Protein AF-A0A7R9M659-F1 (afdb_monomer_lite)

pLDDT: mean 78.78, std 12.39, range [46.78, 97.06]

Secondary structure (DSSP, 8-state):
-HHHHHHHHHHHSPP-S---S----HHHHHHHHHHHHHHHHHHHHHHHHH-HHHHTS-HHHHHHHHHHHHHHHHHHHHHTTEETTTTEEEEEEETTEEEEEEHHHHHTT-HHHHHHHHHHHHHHHHHHTT-HHHHTT-

Organism: NCBI:txid334625

Structure (mmCIF, N/CA/C/O backbone):
data_AF-A0A7R9M659-F1
#
_entry.id   AF-A0A7R9M659-F1
#
loop_
_atom_site.group_PDB
_atom_site.id
_atom_site.type_symbol
_atom_site.label_atom_id
_atom_site.label_alt_id
_atom_site.label_comp_id
_atom_site.label_asym_id
_atom_site.label_entity_id
_atom_site.label_seq_id
_atom_site.pdbx_PDB_ins_code
_atom_site.Cartn_x
_atom_site.Cartn_y
_atom_site.Cartn_z
_atom_site.occupancy
_atom_site.B_iso_or_equiv
_atom_site.auth_seq_id
_atom_site.auth_comp_id
_atom_site.auth_asym_id
_atom_site.auth_atom_id
_atom_site.pdbx_PDB_model_num
ATOM 1 N N . MET A 1 1 ? -20.546 1.955 3.291 1.00 71.94 1 MET A N 1
ATOM 2 C CA . MET A 1 1 ? -19.842 2.431 2.078 1.00 71.94 1 MET A CA 1
ATOM 3 C C . MET A 1 1 ? -19.270 3.839 2.267 1.00 71.94 1 MET A C 1
ATOM 5 O O . MET A 1 1 ? -18.067 3.983 2.132 1.00 71.94 1 MET A O 1
ATOM 9 N N . GLN A 1 2 ? -20.061 4.841 2.685 1.00 81.25 2 GLN A N 1
ATOM 10 C CA . GLN A 1 2 ? -19.577 6.222 2.906 1.00 81.25 2 GLN A CA 1
ATOM 11 C C . GLN A 1 2 ? -18.366 6.340 3.853 1.00 81.25 2 GLN A C 1
ATOM 13 O O . GLN A 1 2 ? -17.419 7.061 3.559 1.00 81.25 2 GLN A O 1
ATOM 18 N N . GLU A 1 3 ? -18.374 5.614 4.972 1.00 84.00 3 GLU A N 1
ATOM 19 C CA . GLU A 1 3 ? -17.267 5.595 5.941 1.00 84.00 3 GLU A CA 1
ATOM 20 C C . GLU A 1 3 ? -15.941 5.135 5.312 1.00 84.00 3 GLU A C 1
ATOM 22 O O . GLU A 1 3 ? -14.904 5.769 5.504 1.00 84.00 3 GLU A O 1
ATOM 27 N N . LEU A 1 4 ? -15.983 4.068 4.505 1.00 82.12 4 LEU A N 1
ATOM 28 C CA . LEU A 1 4 ? -14.808 3.531 3.817 1.00 82.12 4 LEU A CA 1
ATOM 29 C C . LEU A 1 4 ? -14.241 4.543 2.820 1.00 82.12 4 LEU A C 1
ATOM 31 O O . LEU A 1 4 ? -13.029 4.729 2.778 1.00 82.12 4 LEU A O 1
ATOM 35 N N . LEU A 1 5 ? -15.100 5.242 2.073 1.00 81.88 5 LEU A N 1
ATOM 36 C CA . LEU A 1 5 ? -14.676 6.286 1.136 1.00 81.88 5 LEU A CA 1
ATOM 37 C C . LEU A 1 5 ? -13.970 7.441 1.861 1.00 81.88 5 LEU A C 1
ATOM 39 O O . LEU A 1 5 ? -12.901 7.884 1.439 1.00 81.88 5 LEU A O 1
ATOM 43 N N . VAL A 1 6 ? -14.518 7.887 2.997 1.00 84.06 6 VAL A N 1
ATOM 44 C CA . VAL A 1 6 ? -13.892 8.924 3.835 1.00 84.06 6 VAL A CA 1
ATOM 45 C C . VAL A 1 6 ? -12.534 8.460 4.360 1.00 84.06 6 VAL A C 1
ATOM 47 O O . VAL A 1 6 ? -11.563 9.212 4.297 1.00 84.06 6 VAL A O 1
ATOM 50 N N . ALA A 1 7 ? -12.439 7.219 4.840 1.00 83.81 7 ALA A N 1
ATOM 51 C CA . ALA A 1 7 ? -11.187 6.664 5.333 1.00 83.81 7 ALA A CA 1
ATOM 52 C C . ALA A 1 7 ? -10.135 6.556 4.211 1.00 83.81 7 ALA A C 1
ATOM 54 O O . ALA A 1 7 ? -8.980 6.940 4.410 1.00 83.81 7 ALA A O 1
ATOM 55 N N . VAL A 1 8 ? -10.524 6.080 3.023 1.00 84.38 8 VAL A N 1
ATOM 56 C CA . VAL A 1 8 ? -9.625 5.887 1.873 1.00 84.38 8 VAL A CA 1
ATOM 57 C C . VAL A 1 8 ? -9.005 7.192 1.381 1.00 84.38 8 VAL A C 1
ATOM 59 O O . VAL A 1 8 ? -7.843 7.182 0.964 1.00 84.38 8 VAL A O 1
ATOM 62 N N . ASN A 1 9 ? -9.705 8.321 1.503 1.00 84.88 9 ASN A N 1
ATOM 63 C CA . ASN A 1 9 ? -9.158 9.626 1.128 1.00 84.88 9 ASN A CA 1
ATOM 64 C C . ASN A 1 9 ? -7.854 9.964 1.870 1.00 84.88 9 ASN A C 1
ATOM 66 O O . ASN A 1 9 ? -6.971 10.587 1.283 1.00 84.88 9 ASN A O 1
ATOM 70 N N . CYS A 1 10 ? -7.662 9.475 3.101 1.00 83.56 10 CYS A N 1
ATOM 71 C CA . CYS A 1 10 ? -6.408 9.673 3.831 1.00 83.56 10 CYS A CA 1
ATOM 72 C C . CYS A 1 10 ? -5.202 9.019 3.141 1.00 83.56 10 CYS A C 1
ATOM 74 O O . CYS A 1 10 ? -4.104 9.562 3.189 1.00 83.56 10 CYS A O 1
ATOM 76 N N . ILE A 1 11 ? -5.379 7.877 2.465 1.00 79.50 11 ILE A N 1
ATOM 77 C CA . ILE A 1 11 ? -4.300 7.211 1.707 1.00 79.50 11 ILE A CA 1
ATOM 78 C C . ILE A 1 11 ? -3.910 8.002 0.451 1.00 79.50 11 ILE A C 1
ATOM 80 O O . ILE A 1 11 ? -2.740 7.970 0.032 1.00 79.50 11 ILE A O 1
ATOM 84 N N . ARG A 1 12 ? -4.877 8.728 -0.120 1.00 77.38 12 ARG A N 1
ATOM 85 C CA . ARG A 1 12 ? -4.717 9.562 -1.317 1.00 77.38 12 ARG A CA 1
ATOM 86 C C . ARG A 1 12 ? -4.107 10.928 -1.028 1.00 77.38 12 ARG A C 1
ATOM 88 O O . ARG A 1 12 ? -3.680 11.585 -1.972 1.00 77.38 12 ARG A O 1
ATOM 95 N N . GLU A 1 13 ? -4.031 11.339 0.242 1.00 79.25 13 GLU A N 1
ATOM 96 C CA . GLU A 1 13 ? -3.381 12.594 0.626 1.00 79.25 13 GLU A CA 1
ATOM 97 C C . GLU A 1 13 ? -1.996 12.690 -0.038 1.00 79.25 13 GLU A C 1
ATOM 99 O O . GLU A 1 13 ? -1.201 11.737 0.053 1.00 79.25 13 GLU A O 1
ATOM 104 N N . PRO A 1 14 ? -1.709 13.809 -0.731 1.00 71.19 14 PRO A N 1
ATOM 105 C CA . PRO A 1 14 ? -0.462 13.971 -1.446 1.00 71.19 14 PRO A CA 1
ATOM 106 C C . PRO A 1 14 ? 0.690 13.833 -0.463 1.00 71.19 14 PRO A C 1
ATOM 108 O O . PRO A 1 14 ? 0.720 14.427 0.617 1.00 71.19 14 PRO A O 1
ATOM 111 N N . ILE A 1 15 ? 1.647 13.003 -0.848 1.00 68.81 15 ILE A N 1
ATOM 112 C CA . ILE A 1 15 ? 2.860 12.839 -0.077 1.00 68.81 15 ILE A CA 1
ATOM 113 C C . ILE A 1 15 ? 3.679 14.120 -0.261 1.00 68.81 15 ILE A C 1
ATOM 115 O O . ILE A 1 15 ? 3.999 14.459 -1.400 1.00 68.81 15 ILE A O 1
ATOM 119 N N . GLY A 1 16 ? 3.990 14.813 0.841 1.00 62.06 16 GLY A N 1
ATOM 120 C CA . GLY A 1 16 ? 4.671 16.113 0.838 1.00 62.06 16 GLY A CA 1
ATOM 121 C C . GLY A 1 16 ? 5.855 16.195 -0.136 1.00 62.06 16 GLY A C 1
ATOM 122 O O . GLY A 1 16 ? 6.591 15.226 -0.334 1.00 62.06 16 GLY A O 1
ATOM 123 N N . SER A 1 17 ? 6.001 17.360 -0.769 1.00 53.75 17 SER A N 1
ATOM 124 C CA . SER A 1 17 ? 6.990 17.649 -1.808 1.00 53.75 17 SER A CA 1
ATOM 125 C C . SER A 1 17 ? 8.402 17.747 -1.228 1.00 53.75 17 SER A C 1
ATOM 127 O O . SER A 1 17 ? 8.848 18.822 -0.831 1.00 53.75 17 SER A O 1
ATOM 129 N N . THR A 1 18 ? 9.118 16.627 -1.203 1.00 49.25 18 THR A N 1
ATOM 130 C CA . THR A 1 18 ? 10.556 16.612 -0.892 1.00 49.25 18 THR A CA 1
ATOM 131 C C . THR A 1 18 ? 11.327 15.679 -1.820 1.00 49.25 18 THR A C 1
ATOM 133 O O . THR A 1 18 ? 12.191 14.931 -1.382 1.00 49.25 18 THR A O 1
ATOM 136 N N . VAL A 1 19 ? 11.004 15.685 -3.115 1.00 52.12 19 VAL A N 1
ATOM 137 C CA . VAL A 1 19 ? 11.859 15.032 -4.115 1.00 52.12 19 VAL A CA 1
ATOM 138 C C . VAL A 1 19 ? 12.170 16.048 -5.195 1.00 52.12 19 VAL A C 1
ATOM 140 O O . VAL A 1 19 ? 11.296 16.450 -5.960 1.00 52.12 19 VAL A O 1
ATOM 143 N N . THR A 1 20 ? 13.410 16.519 -5.169 1.00 46.78 20 THR A N 1
ATOM 144 C CA . THR A 1 20 ? 14.013 17.350 -6.200 1.00 46.78 20 THR A CA 1
ATOM 145 C C . THR A 1 20 ? 14.140 16.541 -7.484 1.00 46.78 20 THR A C 1
ATOM 147 O O . THR A 1 20 ? 14.570 15.391 -7.479 1.00 46.78 20 THR A O 1
ATOM 150 N N . SER A 1 21 ? 13.696 17.166 -8.570 1.00 48.31 21 SER A N 1
ATOM 151 C CA . SER A 1 21 ? 13.904 16.739 -9.948 1.00 48.31 21 SER A CA 1
ATOM 152 C C . SER A 1 21 ? 15.384 16.422 -10.190 1.00 48.31 21 SER A C 1
ATOM 154 O O . SER A 1 21 ? 16.228 17.215 -9.790 1.00 48.31 21 SER A O 1
ATOM 156 N N . GLU A 1 22 ? 15.645 15.312 -10.887 1.00 49.19 22 GLU A N 1
ATOM 157 C CA . GLU A 1 22 ? 16.960 14.778 -11.301 1.00 49.19 22 GLU A CA 1
ATOM 158 C C . 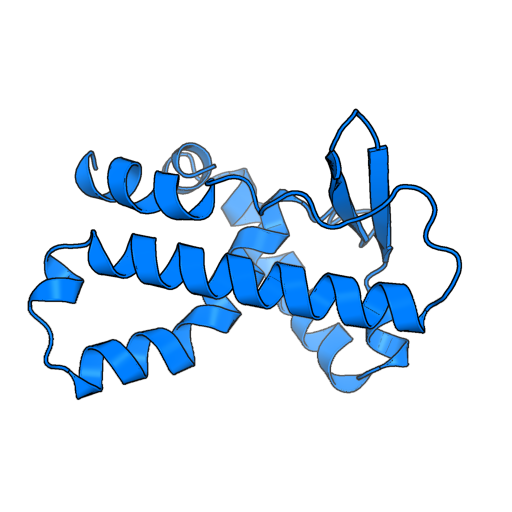GLU A 1 22 ? 17.708 13.935 -10.251 1.00 49.19 22 GLU A C 1
ATOM 160 O O . GLU A 1 22 ? 18.713 14.343 -9.680 1.00 49.19 22 GLU A O 1
ATOM 165 N N . MET A 1 23 ? 17.245 12.695 -10.047 1.00 51.75 23 MET A N 1
ATOM 166 C CA . MET A 1 23 ? 17.948 11.692 -9.236 1.00 51.75 23 MET A CA 1
ATOM 167 C C . MET A 1 23 ? 18.874 10.854 -10.123 1.00 51.75 23 MET A C 1
ATOM 169 O O . MET A 1 23 ? 18.411 10.173 -11.040 1.00 51.75 23 MET A O 1
ATOM 173 N N . SER A 1 24 ? 20.177 10.895 -9.844 1.00 51.44 24 SER A N 1
ATOM 174 C CA . SER A 1 24 ? 21.220 10.198 -10.620 1.00 51.44 24 SER A CA 1
ATOM 175 C C . SER A 1 24 ? 21.922 9.073 -9.844 1.00 51.44 24 SER A C 1
ATOM 177 O O . SER A 1 24 ? 22.651 8.286 -10.447 1.00 51.44 24 SER A O 1
ATOM 179 N N . ASP A 1 25 ? 21.665 8.943 -8.534 1.00 57.12 25 ASP A N 1
ATOM 180 C CA . ASP A 1 25 ? 22.305 7.960 -7.648 1.00 57.12 25 ASP A CA 1
ATOM 181 C C . ASP A 1 25 ? 21.293 6.948 -7.057 1.00 57.12 25 ASP A C 1
ATOM 183 O O . ASP A 1 25 ? 20.219 7.291 -6.555 1.00 57.12 25 ASP A O 1
ATOM 187 N N . VAL A 1 26 ? 21.668 5.664 -7.065 1.00 58.62 26 VAL A N 1
ATOM 188 C CA . VAL A 1 26 ? 20.937 4.542 -6.447 1.00 58.62 26 VAL A CA 1
ATOM 189 C C . VAL A 1 26 ? 20.725 4.763 -4.941 1.00 58.62 26 VAL A C 1
ATOM 191 O O . VAL A 1 26 ? 19.710 4.338 -4.382 1.00 58.62 26 VAL A O 1
ATOM 194 N N . THR A 1 27 ? 21.654 5.442 -4.265 1.00 61.97 27 THR A N 1
ATOM 195 C CA . THR A 1 27 ? 21.556 5.764 -2.829 1.00 61.97 27 THR A CA 1
ATOM 196 C C . THR A 1 27 ? 20.460 6.796 -2.550 1.00 61.97 27 THR A C 1
ATOM 198 O O . THR A 1 27 ? 19.683 6.668 -1.594 1.00 61.97 27 THR A O 1
ATOM 201 N N . GLU A 1 28 ? 20.343 7.788 -3.430 1.00 62.69 28 GLU A N 1
ATOM 202 C CA . GLU A 1 28 ? 19.302 8.816 -3.397 1.00 62.69 28 GLU A CA 1
ATOM 203 C C . GLU A 1 28 ? 17.916 8.196 -3.644 1.00 62.69 28 GLU A C 1
ATOM 205 O O . GLU A 1 28 ? 16.934 8.527 -2.968 1.00 62.69 28 GLU A O 1
ATOM 210 N N . TYR A 1 29 ? 17.861 7.200 -4.536 1.00 66.06 29 TYR A N 1
ATOM 211 C CA . TYR A 1 29 ? 16.667 6.409 -4.824 1.00 66.06 29 TYR A CA 1
ATOM 212 C C . TYR A 1 29 ? 16.167 5.612 -3.613 1.00 66.06 29 TYR A C 1
ATOM 214 O O . TYR A 1 29 ? 14.992 5.702 -3.246 1.00 66.06 29 TYR A O 1
ATOM 222 N N . LYS A 1 30 ? 17.062 4.892 -2.924 1.00 67.62 30 LYS A N 1
ATOM 223 C CA . LYS A 1 30 ? 16.722 4.143 -1.699 1.00 67.62 30 LYS A CA 1
ATOM 224 C C . LYS A 1 30 ? 16.185 5.058 -0.597 1.00 67.62 30 LYS A C 1
ATOM 226 O O . LYS A 1 30 ? 15.163 4.749 0.014 1.00 67.62 30 LYS A O 1
ATOM 231 N N . THR A 1 31 ? 16.838 6.197 -0.371 1.00 67.69 31 THR A N 1
ATOM 232 C CA . THR A 1 31 ? 16.434 7.165 0.663 1.00 67.69 31 THR A CA 1
ATOM 233 C C . THR A 1 31 ? 15.051 7.746 0.372 1.00 67.69 31 THR A C 1
ATOM 235 O O . TH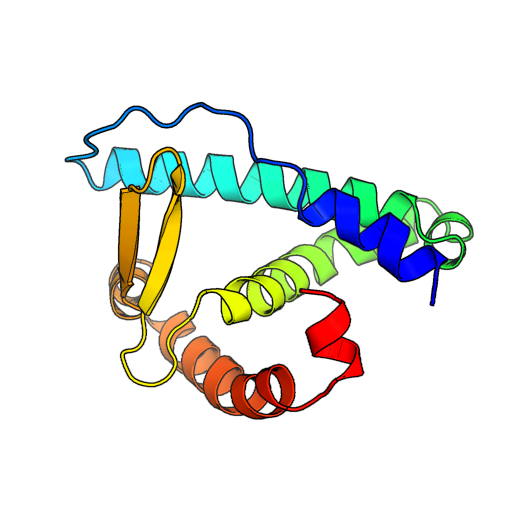R A 1 31 ? 14.182 7.781 1.246 1.00 67.69 31 THR A O 1
ATOM 238 N N . THR A 1 32 ? 14.808 8.124 -0.882 1.00 70.12 32 THR A N 1
ATOM 239 C CA . THR A 1 32 ? 13.514 8.648 -1.330 1.00 70.12 32 THR A CA 1
ATOM 240 C C . THR A 1 32 ? 12.401 7.621 -1.177 1.00 70.12 32 THR A C 1
ATOM 242 O O . THR A 1 32 ? 11.334 7.953 -0.657 1.00 70.12 32 THR A O 1
ATOM 245 N N . LEU A 1 33 ? 12.642 6.365 -1.563 1.00 72.50 33 LEU A N 1
ATOM 246 C CA . LEU A 1 33 ? 11.675 5.291 -1.354 1.00 72.50 33 LEU A CA 1
ATOM 247 C C . LEU A 1 33 ? 11.316 5.153 0.128 1.00 72.50 33 LEU A C 1
ATOM 249 O O . LEU A 1 33 ? 10.134 5.189 0.455 1.00 72.50 33 LEU A O 1
ATOM 253 N N . VAL A 1 34 ? 12.296 5.075 1.033 1.00 75.50 34 VAL A N 1
ATOM 254 C CA . VAL A 1 34 ? 12.046 4.950 2.483 1.00 75.50 34 VAL A CA 1
ATOM 255 C C . VAL A 1 34 ? 11.186 6.100 3.021 1.00 75.50 34 VAL A C 1
ATOM 257 O O . VAL A 1 34 ? 10.253 5.865 3.796 1.00 75.50 34 VAL A O 1
ATOM 260 N N . ILE A 1 35 ? 11.449 7.335 2.587 1.00 77.44 35 ILE A N 1
ATOM 261 C CA . ILE A 1 35 ? 10.659 8.511 2.976 1.00 77.44 35 ILE A CA 1
ATOM 262 C C . ILE A 1 35 ? 9.214 8.381 2.473 1.00 77.44 35 ILE A C 1
ATOM 264 O O . ILE A 1 35 ? 8.271 8.499 3.262 1.00 77.44 35 ILE A O 1
ATOM 268 N N . ARG A 1 36 ? 9.026 8.054 1.187 1.00 76.56 36 ARG A N 1
ATOM 269 C CA . ARG A 1 36 ? 7.697 7.880 0.575 1.00 76.56 36 ARG A CA 1
ATOM 270 C C . ARG A 1 36 ? 6.915 6.735 1.228 1.00 76.56 36 ARG A C 1
ATOM 272 O O . ARG A 1 36 ? 5.730 6.898 1.521 1.00 76.56 36 ARG A O 1
ATOM 279 N N . PHE A 1 37 ? 7.575 5.614 1.521 1.00 81.00 37 PHE A N 1
ATOM 280 C CA . PHE A 1 37 ? 7.002 4.483 2.255 1.00 81.00 37 PHE A CA 1
ATOM 281 C C . PHE A 1 37 ? 6.547 4.898 3.657 1.00 81.00 37 PHE A C 1
ATOM 283 O O . PHE A 1 37 ? 5.411 4.626 4.044 1.00 81.00 37 PHE A O 1
ATOM 290 N N . SER A 1 38 ? 7.387 5.626 4.395 1.00 82.88 38 SER A N 1
ATOM 291 C CA . SER A 1 38 ? 7.056 6.119 5.738 1.00 82.88 38 SER A CA 1
ATOM 292 C C . SER A 1 38 ? 5.820 7.024 5.724 1.00 82.88 38 SER A C 1
ATOM 294 O O . SER A 1 38 ? 4.929 6.883 6.563 1.00 82.88 38 SER A O 1
ATOM 296 N N . GLN A 1 39 ? 5.717 7.912 4.734 1.00 83.94 39 GLN A N 1
ATOM 297 C CA . GLN A 1 39 ? 4.558 8.790 4.557 1.00 83.94 39 GLN A CA 1
ATOM 298 C C . GLN A 1 39 ? 3.288 8.001 4.192 1.00 83.94 39 GLN A C 1
ATOM 300 O O . GLN A 1 39 ? 2.214 8.290 4.723 1.00 83.94 39 GLN A O 1
ATOM 305 N N . LYS A 1 40 ? 3.386 6.949 3.366 1.00 85.25 40 LYS A N 1
ATOM 306 C CA . LYS A 1 40 ? 2.239 6.065 3.095 1.00 85.25 40 LYS A CA 1
ATOM 307 C C . LYS A 1 40 ? 1.781 5.287 4.329 1.00 85.25 40 LYS A C 1
ATOM 309 O O . LYS A 1 40 ? 0.575 5.165 4.529 1.00 85.25 40 LYS A O 1
ATOM 314 N N . ILE A 1 41 ? 2.693 4.834 5.192 1.00 89.75 41 ILE A N 1
ATOM 315 C CA . ILE A 1 41 ? 2.328 4.198 6.471 1.00 89.75 41 ILE A CA 1
ATOM 316 C C . ILE A 1 41 ? 1.570 5.185 7.366 1.00 89.75 41 ILE A C 1
ATOM 318 O O . ILE A 1 41 ? 0.551 4.826 7.953 1.00 89.75 41 ILE A O 1
ATOM 322 N N . GLN A 1 42 ? 2.014 6.442 7.449 1.00 90.25 42 GLN A N 1
ATOM 323 C CA . GLN A 1 42 ? 1.302 7.471 8.216 1.00 90.25 42 GLN A CA 1
ATOM 324 C C . GLN A 1 42 ? -0.120 7.692 7.688 1.00 90.25 42 GLN A C 1
ATOM 326 O O . GLN A 1 42 ? -1.068 7.751 8.471 1.00 90.25 42 GLN A O 1
ATOM 331 N N . ASN A 1 43 ? -0.281 7.756 6.368 1.00 89.25 43 ASN A N 1
ATOM 332 C CA . ASN A 1 43 ? -1.585 7.890 5.730 1.00 89.25 43 ASN A CA 1
ATOM 333 C C . ASN A 1 43 ? -2.481 6.657 5.951 1.00 89.25 43 ASN A C 1
ATOM 335 O O . ASN A 1 43 ? -3.672 6.806 6.221 1.00 89.25 43 ASN A O 1
ATOM 339 N N . PHE A 1 44 ? -1.917 5.446 5.929 1.00 90.88 44 PHE A N 1
ATOM 340 C CA . PHE A 1 44 ? -2.625 4.216 6.296 1.00 90.88 44 PHE A CA 1
ATOM 341 C C . PHE A 1 44 ? -3.095 4.240 7.759 1.00 90.88 44 PHE A C 1
ATOM 343 O O . PHE A 1 44 ? -4.243 3.908 8.048 1.00 90.88 44 PHE A O 1
ATOM 350 N N . ILE A 1 45 ? -2.254 4.711 8.684 1.00 92.44 45 ILE A N 1
ATOM 351 C CA . ILE A 1 45 ? -2.632 4.880 10.095 1.00 92.44 45 ILE A CA 1
ATOM 352 C C . ILE A 1 45 ? -3.777 5.892 10.237 1.00 92.44 45 ILE A C 1
ATOM 354 O O . ILE A 1 45 ? -4.700 5.656 11.018 1.00 92.44 45 ILE A O 1
ATOM 358 N N . LYS A 1 46 ? -3.742 7.010 9.499 1.00 91.94 46 LYS A N 1
ATOM 359 C CA . LYS A 1 46 ? -4.846 7.986 9.472 1.00 91.94 46 LYS A CA 1
ATOM 360 C C . LYS A 1 46 ? -6.140 7.352 8.953 1.00 91.94 46 LYS A C 1
ATOM 362 O O . LYS A 1 46 ? -7.168 7.502 9.604 1.00 91.94 46 LYS A O 1
ATOM 367 N N . MET A 1 47 ? -6.076 6.595 7.852 1.00 91.94 47 MET A N 1
ATOM 368 C CA . MET A 1 47 ? -7.224 5.846 7.326 1.00 91.94 47 MET A CA 1
ATOM 369 C C . MET A 1 47 ? -7.797 4.908 8.388 1.00 91.94 47 MET A C 1
ATOM 371 O O . MET A 1 47 ? -8.987 4.971 8.676 1.00 91.94 47 MET A O 1
ATOM 375 N N . ALA A 1 48 ? -6.964 4.059 8.995 1.00 92.38 48 ALA A N 1
ATOM 376 C CA . ALA A 1 48 ? -7.417 3.095 9.992 1.00 92.38 48 ALA A CA 1
ATOM 377 C C . ALA A 1 48 ? -8.094 3.789 11.183 1.00 92.38 48 ALA A C 1
ATOM 379 O O . ALA A 1 48 ? -9.131 3.339 11.658 1.00 92.38 48 ALA A O 1
ATOM 380 N N . LYS A 1 49 ? -7.569 4.940 11.622 1.00 92.19 49 LYS A N 1
ATOM 381 C CA . LYS A 1 49 ? -8.182 5.756 12.680 1.00 92.19 49 LYS A CA 1
ATOM 382 C C . LYS A 1 49 ? -9.546 6.339 12.311 1.00 92.19 49 LYS A C 1
ATOM 384 O O . LYS A 1 49 ? -10.260 6.723 13.230 1.00 92.19 49 LYS A O 1
ATOM 389 N N . ASN A 1 50 ? -9.912 6.408 11.032 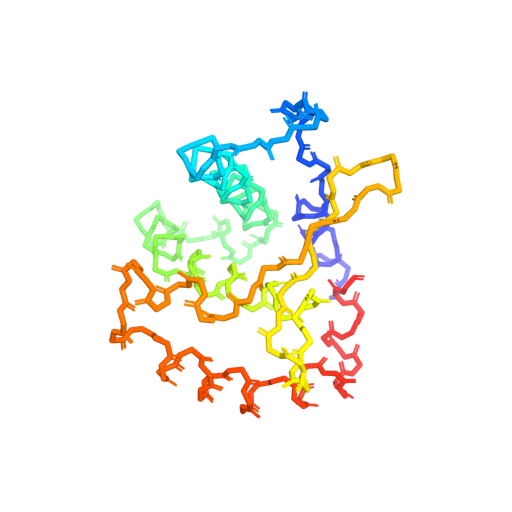1.00 91.19 50 ASN A N 1
ATOM 390 C CA . ASN A 1 50 ? -11.238 6.852 10.602 1.00 91.19 50 ASN A CA 1
ATOM 391 C C . ASN A 1 50 ? -12.285 5.731 10.605 1.00 91.19 50 ASN A C 1
ATOM 393 O O . ASN A 1 50 ? -13.467 6.057 10.606 1.00 91.19 50 ASN A O 1
ATOM 397 N N . LEU A 1 51 ? -11.875 4.460 10.691 1.00 92.62 51 LEU A N 1
ATOM 398 C CA . LEU A 1 51 ? -12.780 3.310 10.755 1.00 92.62 51 LEU A CA 1
ATOM 399 C C . LEU A 1 51 ? -13.305 3.104 12.181 1.00 92.62 51 LEU A C 1
ATOM 401 O O . LEU A 1 51 ? -12.528 2.915 13.119 1.00 92.62 51 LEU A O 1
ATOM 405 N N . ASP A 1 52 ? -14.620 3.097 12.357 1.00 92.75 52 ASP A N 1
ATOM 406 C CA . ASP A 1 52 ? -15.276 2.950 13.654 1.00 92.75 52 ASP A CA 1
ATOM 407 C C . ASP A 1 52 ? -14.991 1.583 14.279 1.00 92.75 52 ASP A C 1
ATOM 409 O O . ASP A 1 52 ? -14.644 1.504 15.459 1.00 92.75 52 ASP A O 1
ATOM 413 N N . SER A 1 53 ? -14.992 0.521 13.471 1.00 92.62 53 SER A N 1
ATOM 414 C CA . SER A 1 53 ? -14.607 -0.829 13.907 1.00 92.62 53 SER A CA 1
ATOM 415 C C . SER A 1 53 ? -13.165 -0.906 14.417 1.00 92.62 53 SER A C 1
ATOM 417 O O . SER A 1 53 ? -12.861 -1.660 15.340 1.00 92.62 53 SER A O 1
ATOM 419 N N . PHE A 1 54 ? -12.260 -0.095 13.864 1.00 94.50 54 PHE A N 1
ATOM 420 C CA . PHE A 1 54 ? -10.885 -0.014 14.344 1.00 94.50 54 PHE A CA 1
ATOM 421 C C . PHE A 1 54 ? -10.799 0.783 15.649 1.00 94.50 54 PHE A C 1
ATOM 423 O O . PHE A 1 54 ? -10.029 0.426 16.541 1.00 94.50 54 PHE A O 1
ATOM 430 N N . LYS A 1 55 ? -11.602 1.845 15.806 1.00 94.25 55 LYS A N 1
ATOM 431 C CA . LYS A 1 55 ? -11.645 2.660 17.034 1.00 94.25 55 LYS A CA 1
ATOM 432 C C . LYS A 1 55 ? -12.113 1.860 18.250 1.00 94.25 55 LYS A C 1
ATOM 434 O O . LYS A 1 55 ? -11.636 2.151 19.345 1.00 94.25 55 LYS A O 1
ATOM 439 N N . THR A 1 56 ? -12.989 0.869 18.062 1.00 96.56 56 THR A N 1
ATOM 440 C CA . THR A 1 56 ? -13.512 0.017 19.146 1.00 96.56 56 THR A CA 1
ATOM 441 C C . THR A 1 56 ? -12.503 -0.995 19.692 1.00 96.56 56 THR A C 1
ATOM 443 O O . THR A 1 56 ? -12.730 -1.564 20.757 1.00 96.56 56 THR A O 1
ATOM 446 N N . LEU A 1 57 ? -11.389 -1.228 18.994 1.00 96.06 57 LEU A N 1
ATOM 447 C CA . LEU A 1 57 ? -10.349 -2.162 19.422 1.00 96.06 57 LEU A CA 1
ATOM 448 C C . LEU A 1 57 ? -9.475 -1.586 20.543 1.00 96.06 57 LEU A C 1
ATOM 450 O O . LEU A 1 57 ? -9.268 -0.371 20.653 1.00 96.06 57 LEU A O 1
ATOM 454 N N . CYS A 1 58 ? -8.881 -2.472 21.347 1.00 96.62 58 CYS A N 1
ATOM 455 C CA . CYS A 1 58 ? -7.935 -2.051 22.375 1.00 96.62 58 CYS A CA 1
ATOM 456 C C . CYS A 1 58 ? -6.629 -1.509 21.756 1.00 96.62 58 CYS A C 1
ATOM 458 O O . CYS A 1 58 ? -6.339 -1.682 20.571 1.00 96.62 58 CYS A O 1
ATOM 460 N N . GLY A 1 59 ? -5.808 -0.822 22.558 1.00 94.94 59 GLY A N 1
ATOM 461 C CA . GLY A 1 59 ? -4.551 -0.232 22.077 1.00 94.94 59 GLY A CA 1
ATOM 462 C C . GLY A 1 59 ? -3.596 -1.248 21.438 1.00 94.94 59 GLY A C 1
ATOM 463 O O . GLY A 1 59 ? -3.021 -0.961 20.388 1.00 94.94 59 GLY A O 1
ATOM 464 N N . ASN A 1 60 ? -3.477 -2.435 22.035 1.00 96.19 60 ASN A N 1
ATOM 465 C CA . ASN A 1 60 ? -2.584 -3.487 21.551 1.00 96.19 60 ASN A CA 1
ATOM 466 C C . ASN A 1 60 ? -3.080 -4.103 20.242 1.00 96.19 60 ASN A C 1
ATOM 468 O O . ASN A 1 60 ? -2.278 -4.279 19.330 1.00 96.19 60 ASN A O 1
ATOM 472 N N . ASP A 1 61 ? -4.385 -4.344 20.115 1.00 97.06 61 ASP A N 1
ATOM 473 C CA . ASP A 1 61 ? -4.970 -4.901 18.892 1.00 97.06 61 ASP A CA 1
ATOM 474 C C . ASP A 1 61 ? -4.848 -3.917 17.729 1.00 97.06 61 ASP A C 1
ATOM 476 O O . ASP A 1 61 ? -4.426 -4.292 16.637 1.00 97.06 61 ASP A O 1
ATOM 480 N N . ARG A 1 62 ? -5.111 -2.624 17.975 1.00 96.06 62 ARG A N 1
ATOM 481 C CA . ARG A 1 62 ? -4.880 -1.570 16.975 1.00 96.06 62 ARG A CA 1
ATOM 482 C C . ARG A 1 62 ? -3.425 -1.542 16.522 1.00 96.06 62 ARG A C 1
ATOM 484 O O . ARG A 1 62 ? -3.154 -1.457 15.328 1.00 96.06 62 ARG A O 1
ATOM 491 N N . LEU A 1 63 ? -2.482 -1.619 17.462 1.00 94.94 63 LEU A N 1
ATOM 492 C CA . LEU A 1 63 ? -1.056 -1.625 17.144 1.00 94.94 63 LEU A CA 1
ATOM 493 C C . LEU A 1 63 ? -0.650 -2.879 16.360 1.00 94.94 63 LEU A C 1
ATOM 495 O O . LEU A 1 63 ? 0.117 -2.766 15.406 1.00 94.94 63 LEU A O 1
ATOM 499 N N . ALA A 1 64 ? -1.155 -4.050 16.749 1.00 95.81 64 ALA A N 1
ATOM 500 C CA . ALA A 1 64 ? -0.895 -5.309 16.067 1.00 95.81 64 ALA A CA 1
ATOM 501 C C . ALA A 1 64 ? -1.408 -5.256 14.624 1.00 95.81 64 ALA A C 1
ATOM 503 O O . ALA A 1 64 ? -0.627 -5.464 13.699 1.00 95.81 64 ALA A O 1
ATOM 504 N N . LEU A 1 65 ? -2.669 -4.870 14.413 1.00 94.81 65 LEU A N 1
ATOM 505 C CA . LEU A 1 65 ? -3.253 -4.764 13.074 1.00 94.81 65 LEU A CA 1
ATOM 506 C C . LEU A 1 65 ? -2.477 -3.808 12.166 1.00 94.81 65 LEU A C 1
ATOM 508 O O . LEU A 1 65 ? -2.237 -4.130 11.007 1.00 94.81 65 LEU A O 1
ATOM 512 N N . ILE A 1 66 ? -2.031 -2.659 12.683 1.00 93.81 66 ILE A N 1
ATOM 513 C CA . ILE A 1 66 ? -1.205 -1.740 11.892 1.00 93.81 66 ILE A CA 1
ATOM 514 C C . ILE A 1 66 ? 0.150 -2.362 11.557 1.00 93.81 66 ILE A C 1
ATOM 516 O O . ILE A 1 66 ? 0.577 -2.274 10.412 1.00 93.81 66 ILE A O 1
ATOM 520 N N . LYS A 1 67 ? 0.832 -2.979 12.529 1.00 91.38 67 LYS A N 1
ATOM 521 C CA . LYS A 1 67 ? 2.171 -3.555 12.323 1.00 91.38 67 LYS A CA 1
ATOM 522 C C . LYS A 1 67 ? 2.171 -4.705 11.320 1.00 91.38 67 LYS A C 1
ATOM 524 O O . LYS A 1 67 ? 3.087 -4.779 10.511 1.00 91.38 67 LYS A O 1
ATOM 529 N N . TYR A 1 68 ? 1.172 -5.581 11.385 1.00 90.00 68 TYR A N 1
ATOM 530 C CA . TYR A 1 68 ? 1.098 -6.753 10.515 1.00 90.00 68 TYR A CA 1
ATOM 531 C C . TYR A 1 68 ? 0.408 -6.450 9.176 1.00 90.00 68 TYR A C 1
ATOM 533 O O . TYR A 1 68 ? 0.796 -7.015 8.163 1.00 90.00 68 TYR A O 1
ATOM 541 N N . GLY A 1 69 ? -0.549 -5.514 9.137 1.00 89.25 69 GLY A N 1
ATOM 542 C CA . GLY A 1 69 ? -1.324 -5.209 7.929 1.00 89.25 69 GLY A CA 1
ATOM 543 C C . GLY A 1 69 ? -0.788 -4.065 7.061 1.00 89.25 69 GLY A C 1
ATOM 544 O O . GLY A 1 69 ? -1.234 -3.909 5.924 1.00 89.25 69 GLY A O 1
ATOM 545 N N . CYS A 1 70 ? 0.146 -3.233 7.544 1.00 88.94 70 CYS A N 1
ATOM 546 C CA . CYS A 1 70 ? 0.600 -2.073 6.765 1.00 88.94 70 CYS A CA 1
ATOM 547 C C . CYS A 1 70 ? 1.350 -2.472 5.488 1.00 88.94 70 CYS A C 1
ATOM 549 O O . CYS A 1 70 ? 1.136 -1.850 4.451 1.00 88.94 70 CYS A O 1
ATOM 551 N N . VAL A 1 71 ? 2.187 -3.512 5.536 1.00 86.06 71 VAL A N 1
ATOM 552 C CA . VAL A 1 71 ? 2.950 -3.984 4.369 1.00 86.06 71 VAL A CA 1
ATOM 553 C C . VAL A 1 71 ? 2.018 -4.583 3.322 1.00 86.06 71 VAL A C 1
ATOM 555 O O . VAL A 1 71 ? 2.129 -4.238 2.149 1.00 86.06 71 VAL A O 1
ATOM 558 N N . GLU A 1 72 ? 1.060 -5.411 3.739 1.00 84.62 72 GLU A N 1
ATOM 559 C CA . GLU A 1 72 ? 0.051 -5.981 2.840 1.00 84.62 72 GLU A CA 1
ATOM 560 C C . GLU A 1 72 ? -0.776 -4.880 2.174 1.00 84.62 72 GLU A C 1
ATOM 562 O O . GLU A 1 72 ? -0.965 -4.890 0.958 1.00 84.62 72 GLU A O 1
ATOM 567 N N . ASN A 1 73 ? -1.199 -3.869 2.941 1.00 85.94 73 ASN A N 1
ATOM 568 C CA . ASN A 1 73 ? -1.925 -2.731 2.389 1.00 85.94 73 ASN A CA 1
ATOM 569 C C . ASN A 1 73 ? -1.085 -1.956 1.367 1.00 85.94 73 ASN A C 1
ATOM 571 O O . ASN A 1 73 ? -1.587 -1.612 0.301 1.00 85.94 73 ASN A O 1
ATOM 575 N N . LEU A 1 74 ? 0.195 -1.717 1.654 1.00 83.56 74 LEU A N 1
ATOM 576 C CA . LEU A 1 74 ? 1.108 -1.059 0.720 1.00 83.56 74 LEU A CA 1
ATOM 577 C C . LEU A 1 74 ? 1.311 -1.876 -0.560 1.00 83.56 74 LEU A C 1
ATOM 579 O O . LEU A 1 74 ? 1.295 -1.299 -1.645 1.00 83.56 74 LEU A O 1
ATOM 583 N N . CYS A 1 75 ? 1.451 -3.199 -0.449 1.00 83.00 75 CYS A N 1
ATOM 584 C CA . CYS A 1 75 ? 1.572 -4.090 -1.603 1.00 83.00 75 CYS A CA 1
ATOM 585 C C . CYS A 1 75 ? 0.308 -4.044 -2.466 1.00 83.00 75 CYS A C 1
ATOM 587 O O . CYS A 1 75 ? 0.407 -3.824 -3.673 1.00 83.00 75 CYS A O 1
ATOM 589 N N . MET A 1 76 ? -0.873 -4.148 -1.849 1.00 83.88 76 MET A N 1
ATOM 590 C CA . MET A 1 76 ? -2.156 -4.023 -2.547 1.00 83.88 76 MET A CA 1
ATOM 591 C C . MET A 1 76 ? -2.308 -2.661 -3.229 1.00 83.88 76 MET A C 1
ATOM 593 O O . MET A 1 76 ? -2.692 -2.578 -4.387 1.00 83.88 76 MET A O 1
ATOM 597 N N . ARG A 1 77 ? -1.948 -1.566 -2.555 1.00 80.25 77 ARG A N 1
ATOM 598 C CA . ARG A 1 77 ? -1.997 -0.225 -3.159 1.00 80.25 77 ARG A CA 1
ATOM 599 C C . ARG A 1 77 ? -0.996 -0.049 -4.295 1.00 80.25 77 ARG A C 1
ATOM 601 O O . ARG A 1 77 ? -1.271 0.711 -5.216 1.00 80.25 77 ARG A O 1
ATOM 608 N N . SER A 1 78 ? 0.142 -0.740 -4.254 1.00 82.56 78 SER A N 1
ATOM 609 C CA . SER A 1 78 ? 1.140 -0.677 -5.324 1.00 82.56 78 SER A CA 1
ATOM 610 C C . SER A 1 78 ? 0.646 -1.283 -6.642 1.00 82.56 78 SER A C 1
ATOM 612 O O . SER A 1 78 ? 1.103 -0.838 -7.692 1.00 82.56 78 SER A O 1
ATOM 614 N N . LEU A 1 79 ? -0.312 -2.224 -6.596 1.00 84.06 79 LEU A N 1
ATOM 615 C CA . LEU A 1 79 ? -0.892 -2.856 -7.788 1.00 84.06 79 LEU A CA 1
ATOM 616 C C . LEU A 1 79 ? -1.531 -1.844 -8.739 1.00 84.06 79 LEU A C 1
ATOM 618 O O . LEU A 1 79 ? -1.373 -1.976 -9.942 1.00 84.06 79 LEU A O 1
ATOM 622 N N . GLN A 1 80 ? -2.149 -0.784 -8.209 1.00 80.50 80 GLN A N 1
ATOM 623 C CA . GLN A 1 80 ? -2.742 0.302 -9.009 1.00 80.50 80 GLN A CA 1
ATOM 624 C C . GLN A 1 80 ? -1.740 0.982 -9.953 1.00 80.50 80 GLN A C 1
ATOM 626 O O . GLN A 1 80 ? -2.126 1.619 -10.927 1.00 80.50 80 GLN A O 1
ATOM 631 N N . TYR A 1 81 ? -0.452 0.894 -9.627 1.00 82.94 81 TYR A N 1
ATOM 632 C CA . TYR A 1 81 ? 0.635 1.519 -10.370 1.00 82.94 81 TYR A CA 1
ATOM 633 C C . TYR A 1 81 ? 1.535 0.484 -11.049 1.00 82.94 81 TYR A C 1
ATOM 635 O O . TYR A 1 81 ? 2.551 0.868 -11.634 1.00 82.94 81 TYR A O 1
ATOM 643 N N . TYR A 1 82 ? 1.212 -0.808 -10.929 1.00 86.19 82 TYR A N 1
ATOM 644 C CA . TYR A 1 82 ? 2.022 -1.909 -11.427 1.00 86.19 82 TYR A CA 1
ATOM 645 C C . TYR A 1 82 ? 1.502 -2.404 -12.773 1.00 86.19 82 TYR A C 1
ATOM 647 O O . TYR A 1 82 ? 0.359 -2.826 -12.907 1.00 86.19 82 TYR A O 1
ATOM 655 N N . ASP A 1 83 ? 2.375 -2.391 -13.771 1.00 86.88 83 ASP A N 1
ATOM 656 C CA . ASP A 1 83 ? 2.112 -2.976 -15.076 1.00 86.88 83 ASP A CA 1
ATOM 657 C C . ASP A 1 83 ? 2.470 -4.468 -15.031 1.00 86.88 83 ASP A C 1
ATOM 659 O O . ASP A 1 83 ? 3.648 -4.830 -15.059 1.00 86.88 83 ASP A O 1
ATOM 663 N N . LEU A 1 84 ? 1.452 -5.334 -14.953 1.00 85.69 84 LEU A N 1
ATOM 664 C CA . LEU A 1 84 ? 1.628 -6.794 -14.925 1.00 85.69 84 LEU A CA 1
ATOM 665 C C . LEU A 1 84 ? 2.312 -7.338 -16.186 1.00 85.69 84 LEU A C 1
ATOM 667 O O . LEU A 1 84 ? 2.989 -8.359 -16.115 1.00 85.69 84 LEU A O 1
ATOM 671 N N . THR A 1 85 ? 2.132 -6.685 -17.338 1.00 86.38 85 THR A N 1
ATOM 672 C CA . THR A 1 85 ? 2.665 -7.173 -18.621 1.00 86.38 85 THR A CA 1
ATOM 673 C C . THR A 1 85 ? 4.153 -6.875 -18.739 1.00 86.38 85 THR A C 1
ATOM 675 O O . THR A 1 85 ? 4.927 -7.705 -19.211 1.00 86.38 85 THR A O 1
ATOM 678 N N . HIS A 1 86 ? 4.558 -5.682 -18.314 1.00 88.69 86 HIS A N 1
ATOM 679 C CA . HIS A 1 86 ? 5.931 -5.203 -18.456 1.00 88.69 86 HIS A CA 1
ATOM 680 C C . HIS A 1 86 ? 6.746 -5.262 -17.153 1.00 88.69 86 HIS A C 1
ATOM 682 O O . HIS A 1 86 ? 7.914 -4.862 -17.137 1.00 88.69 86 HIS A O 1
ATOM 688 N N . GLU A 1 87 ? 6.128 -5.736 -16.073 1.00 88.94 87 GLU A N 1
ATOM 689 C CA . GLU A 1 87 ? 6.692 -5.930 -14.740 1.00 88.94 87 GLU A CA 1
ATOM 690 C C . GLU A 1 87 ? 7.391 -4.691 -14.152 1.00 88.94 87 GLU A C 1
ATOM 692 O O . GLU A 1 87 ? 8.497 -4.778 -13.602 1.00 88.94 87 GLU A O 1
ATOM 697 N N . TYR A 1 88 ? 6.757 -3.518 -14.233 1.00 87.38 88 TYR A N 1
ATOM 698 C CA . TYR A 1 88 ? 7.269 -2.303 -13.593 1.00 87.38 88 TYR A CA 1
ATOM 699 C C . TYR A 1 88 ? 6.193 -1.522 -12.840 1.00 87.38 88 TYR A C 1
ATOM 701 O O . TYR A 1 88 ? 5.028 -1.507 -13.223 1.00 87.38 88 TYR A O 1
ATOM 709 N N . TRP A 1 89 ? 6.605 -0.801 -11.798 1.00 86.12 89 TRP A N 1
ATOM 710 C CA . TRP A 1 89 ? 5.783 0.237 -11.178 1.00 86.12 89 TRP A CA 1
ATOM 711 C C . TRP A 1 89 ? 6.028 1.586 -11.841 1.00 86.12 89 TRP A C 1
ATOM 713 O O . TRP A 1 89 ? 7.176 1.933 -12.125 1.00 86.12 89 TRP A O 1
ATOM 723 N N . THR A 1 90 ? 4.968 2.368 -12.021 1.00 83.56 90 THR A N 1
ATOM 724 C CA . THR A 1 90 ? 5.051 3.778 -12.420 1.00 83.56 90 THR A CA 1
ATOM 725 C C . THR A 1 90 ? 4.878 4.666 -11.194 1.00 83.56 90 THR A C 1
ATOM 727 O O . THR A 1 90 ? 3.805 4.732 -10.602 1.00 83.56 90 THR A O 1
ATOM 730 N N . ILE A 1 91 ? 5.938 5.369 -10.803 1.00 77.12 91 ILE A N 1
ATOM 731 C CA . ILE A 1 91 ? 5.923 6.308 -9.680 1.00 77.12 91 ILE A CA 1
ATOM 732 C C . ILE A 1 91 ? 5.840 7.726 -10.232 1.00 77.12 91 ILE A C 1
ATOM 734 O O . ILE A 1 91 ? 6.769 8.194 -10.885 1.00 77.12 91 ILE A O 1
ATOM 738 N N . TYR A 1 92 ? 4.754 8.432 -9.935 1.00 72.88 92 TYR A N 1
ATOM 739 C CA . TYR A 1 92 ? 4.586 9.837 -10.302 1.00 72.88 92 TYR A CA 1
ATOM 740 C C . TYR A 1 92 ? 5.265 10.737 -9.261 1.00 72.88 92 TYR A C 1
ATOM 742 O O . TYR A 1 92 ? 4.897 10.726 -8.085 1.00 72.88 92 TYR A O 1
ATOM 750 N N . ALA A 1 93 ? 6.265 11.514 -9.683 1.00 64.00 93 ALA A N 1
ATOM 751 C CA . ALA A 1 93 ? 7.031 12.405 -8.806 1.00 64.00 93 ALA A CA 1
ATOM 752 C C . ALA A 1 93 ? 6.432 13.825 -8.703 1.00 64.00 93 ALA A C 1
ATOM 754 O O . ALA A 1 93 ? 6.923 14.643 -7.925 1.00 64.00 93 ALA A O 1
ATOM 755 N N . GLY A 1 94 ? 5.327 14.088 -9.412 1.00 56.75 94 GLY A N 1
ATOM 756 C CA 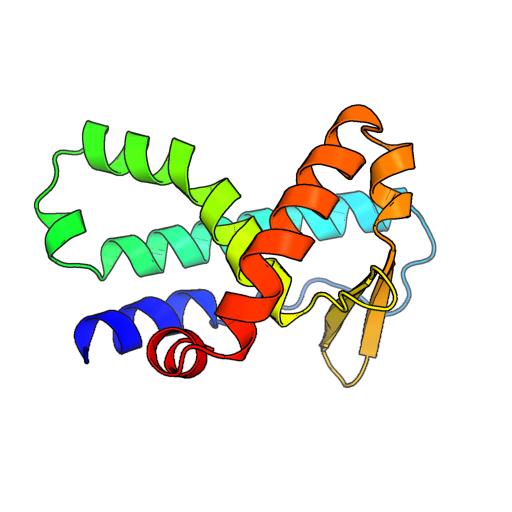. GLY A 1 94 ? 4.716 15.412 -9.560 1.00 56.75 94 GLY A CA 1
ATOM 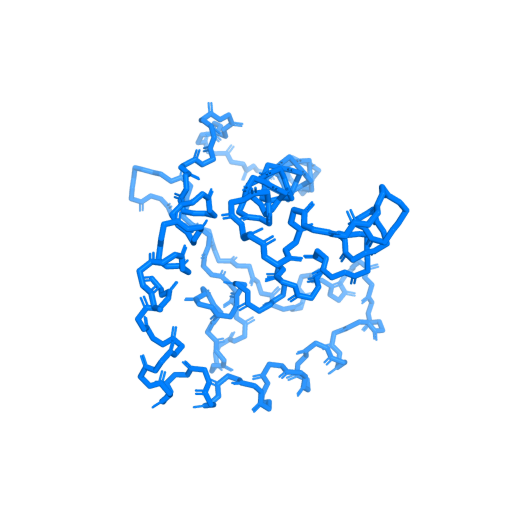757 C C . GLY A 1 94 ? 5.219 16.131 -10.816 1.00 56.75 94 GLY A C 1
ATOM 758 O O . GLY A 1 94 ? 6.266 15.786 -11.361 1.00 56.75 94 GLY A O 1
ATOM 759 N N . ASN A 1 95 ? 4.458 17.118 -11.298 1.00 56.00 95 ASN A N 1
ATOM 760 C CA . ASN A 1 95 ? 4.784 17.933 -12.480 1.00 56.00 95 ASN A CA 1
ATOM 761 C C . ASN A 1 95 ? 5.002 17.112 -13.773 1.00 56.00 95 ASN A C 1
ATOM 763 O O . ASN A 1 95 ? 6.002 17.306 -14.456 1.00 56.00 95 ASN A O 1
ATOM 767 N N . ASP A 1 96 ? 4.109 16.161 -14.077 1.00 60.22 96 ASP A N 1
ATOM 768 C CA . ASP A 1 96 ? 4.184 15.251 -15.244 1.00 60.22 96 ASP A CA 1
ATOM 769 C C . ASP A 1 96 ? 5.416 14.332 -15.320 1.00 60.22 96 ASP A C 1
ATOM 771 O O . ASP A 1 96 ? 5.574 13.563 -16.270 1.00 60.22 96 ASP A O 1
ATOM 775 N N . THR A 1 97 ? 6.272 14.323 -14.297 1.00 61.56 97 THR A N 1
ATOM 776 C CA . THR A 1 97 ? 7.408 13.399 -14.249 1.00 61.56 97 THR A CA 1
ATOM 777 C C . THR A 1 97 ? 7.004 12.065 -13.624 1.00 61.56 97 THR A C 1
ATOM 779 O O . THR A 1 97 ? 6.368 12.004 -12.564 1.00 61.56 97 THR A O 1
ATOM 782 N N . SER A 1 98 ? 7.379 10.970 -14.289 1.00 73.69 98 SER A N 1
ATOM 783 C CA . SER A 1 98 ? 7.199 9.611 -13.779 1.00 73.69 98 SER A CA 1
ATOM 784 C C . SER A 1 98 ? 8.485 8.802 -13.905 1.00 73.69 98 SER A C 1
ATOM 786 O O . SER A 1 98 ? 9.253 8.963 -14.852 1.00 73.69 98 SER A O 1
ATOM 788 N N . ILE A 1 99 ? 8.719 7.933 -12.928 1.00 76.69 99 ILE A N 1
ATOM 789 C CA . ILE A 1 99 ? 9.844 7.004 -12.886 1.00 76.69 99 ILE A CA 1
ATOM 790 C C . ILE A 1 99 ? 9.275 5.596 -13.008 1.00 76.69 99 ILE A C 1
ATOM 792 O O . ILE A 1 99 ? 8.313 5.254 -12.318 1.00 76.69 99 ILE A O 1
ATOM 796 N N . ARG A 1 100 ? 9.874 4.771 -13.870 1.00 82.50 100 ARG A N 1
ATOM 797 C CA . ARG A 1 100 ? 9.533 3.349 -13.977 1.00 82.50 100 ARG A CA 1
ATOM 798 C C . ARG A 1 100 ? 10.540 2.503 -13.224 1.00 82.50 100 ARG A C 1
ATOM 800 O O . ARG A 1 100 ? 11.745 2.640 -13.418 1.00 82.50 100 ARG A O 1
ATOM 807 N N . VAL A 1 101 ? 10.031 1.602 -12.400 1.00 80.81 101 VAL A N 1
ATOM 808 C CA . VAL A 1 101 ? 10.826 0.761 -11.505 1.00 80.81 101 VAL A CA 1
ATOM 809 C C . VAL A 1 101 ? 10.546 -0.679 -11.867 1.00 80.81 101 VAL A C 1
ATOM 811 O O . VAL A 1 101 ? 9.428 -1.138 -11.671 1.00 80.81 101 VAL A O 1
ATOM 814 N N . LYS A 1 102 ? 11.520 -1.398 -12.420 1.00 84.62 102 LYS A N 1
ATOM 815 C CA . LYS A 1 102 ? 11.320 -2.810 -12.773 1.00 84.62 102 LYS A CA 1
ATOM 816 C C . LYS A 1 102 ? 11.290 -3.694 -11.528 1.00 84.62 102 LYS A C 1
ATOM 818 O O . LYS A 1 102 ? 12.042 -3.442 -10.590 1.00 84.62 102 LYS A O 1
ATOM 823 N N . MET A 1 103 ? 10.506 -4.770 -11.564 1.00 82.50 103 MET A N 1
ATOM 824 C CA . MET A 1 103 ? 10.532 -5.847 -10.562 1.00 82.50 103 MET A CA 1
ATOM 825 C C . MET A 1 103 ? 11.957 -6.344 -10.292 1.00 82.50 103 MET A C 1
ATOM 827 O O . MET A 1 103 ? 12.369 -6.459 -9.140 1.00 82.50 103 MET A O 1
ATOM 831 N N . ASP A 1 104 ? 12.749 -6.515 -11.349 1.00 80.00 104 ASP A N 1
ATOM 832 C CA . ASP A 1 104 ? 14.134 -6.985 -11.252 1.00 80.00 104 ASP A CA 1
ATOM 833 C C . ASP A 1 104 ? 15.063 -6.034 -10.484 1.00 80.00 104 ASP A C 1
ATOM 835 O O . ASP A 1 104 ? 16.099 -6.466 -9.982 1.00 80.00 104 ASP A O 1
ATOM 839 N N . PHE A 1 105 ? 14.705 -4.752 -10.324 1.00 76.25 105 PHE A N 1
ATOM 840 C CA . PHE A 1 105 ? 15.464 -3.851 -9.453 1.00 76.25 105 PHE A CA 1
ATOM 841 C C . PHE A 1 105 ? 15.482 -4.377 -8.012 1.00 76.25 105 PHE A C 1
ATOM 843 O O . PHE A 1 105 ? 16.520 -4.345 -7.356 1.00 76.25 105 PHE A O 1
ATOM 850 N N . PHE A 1 106 ? 14.369 -4.933 -7.529 1.00 69.44 106 PHE A N 1
ATOM 851 C CA . PHE A 1 106 ? 14.301 -5.518 -6.191 1.00 69.44 106 PHE A CA 1
ATOM 852 C C . PHE A 1 106 ? 15.087 -6.825 -6.082 1.00 69.44 106 PHE A C 1
ATOM 854 O O . PHE A 1 106 ? 15.621 -7.104 -5.009 1.00 69.44 106 PHE A O 1
ATOM 861 N N . ALA A 1 107 ? 15.269 -7.554 -7.189 1.00 72.62 107 ALA A N 1
ATOM 862 C CA . ALA A 1 107 ? 16.108 -8.752 -7.220 1.00 72.62 107 ALA A CA 1
ATOM 863 C C . ALA A 1 107 ? 17.575 -8.434 -6.898 1.00 72.62 107 ALA A C 1
ATOM 865 O O . ALA A 1 107 ? 18.291 -9.290 -6.392 1.00 72.62 107 ALA A O 1
ATOM 866 N N . THR A 1 108 ? 18.021 -7.196 -7.140 1.00 71.69 108 THR A N 1
ATOM 867 C CA . THR A 1 108 ? 19.375 -6.749 -6.766 1.00 71.69 108 THR A CA 1
ATOM 868 C C . THR A 1 108 ? 19.550 -6.521 -5.263 1.00 71.69 108 THR A C 1
ATOM 870 O O . THR A 1 108 ? 20.679 -6.503 -4.779 1.00 71.69 108 THR A O 1
ATOM 873 N N . CYS A 1 109 ? 18.449 -6.351 -4.525 1.00 71.31 109 CYS A N 1
ATOM 874 C CA . CYS A 1 109 ? 18.456 -6.135 -3.082 1.00 71.31 109 CYS A CA 1
ATOM 875 C C . CYS A 1 109 ? 18.136 -7.427 -2.327 1.00 71.31 109 CYS A C 1
ATOM 877 O O . CYS A 1 109 ? 18.907 -7.822 -1.463 1.00 71.31 109 CYS A O 1
ATOM 879 N N . GLU A 1 110 ? 17.014 -8.072 -2.660 1.00 78.25 110 GLU A N 1
ATOM 880 C CA . GLU A 1 110 ? 16.518 -9.273 -1.981 1.00 78.25 110 GLU A CA 1
ATOM 881 C C . GLU A 1 110 ? 15.915 -10.259 -3.001 1.00 78.25 110 GLU A C 1
ATOM 883 O O . GLU A 1 110 ? 14.698 -10.285 -3.210 1.00 78.25 110 GLU A O 1
ATOM 888 N N . PRO A 1 111 ? 16.752 -11.090 -3.656 1.00 77.88 111 PRO A N 1
ATOM 889 C CA . PRO A 1 111 ? 16.327 -11.974 -4.743 1.00 77.88 111 PRO A CA 1
ATOM 890 C C . PRO A 1 111 ? 15.188 -12.927 -4.365 1.00 77.88 111 PRO A C 1
ATOM 892 O O . PRO A 1 111 ? 14.318 -13.219 -5.184 1.00 77.88 111 PRO A O 1
ATOM 895 N N . PHE A 1 112 ? 15.167 -13.400 -3.115 1.00 81.81 112 PHE A N 1
ATOM 896 C CA . PHE A 1 112 ? 14.188 -14.387 -2.653 1.00 81.81 112 PHE A CA 1
ATOM 897 C C . PHE A 1 112 ? 12.759 -13.832 -2.544 1.00 81.81 112 PHE A C 1
ATOM 899 O O . PHE A 1 112 ? 11.816 -14.611 -2.421 1.00 81.81 112 PHE A O 1
ATOM 906 N N . LEU A 1 113 ? 12.581 -12.507 -2.581 1.00 77.62 113 LEU A N 1
ATOM 907 C CA . LEU A 1 113 ? 11.268 -11.865 -2.514 1.00 77.62 113 LEU A CA 1
ATOM 908 C C . LEU A 1 113 ? 10.616 -11.696 -3.893 1.00 77.62 113 LEU A C 1
ATOM 910 O O . LEU A 1 113 ? 9.394 -11.576 -3.969 1.00 77.62 113 LEU A O 1
ATOM 914 N N . CYS A 1 114 ? 11.381 -11.733 -4.986 1.00 81.19 114 CYS A N 1
ATOM 915 C CA . CYS A 1 114 ? 10.854 -11.447 -6.323 1.00 81.19 114 CYS A CA 1
ATOM 916 C C . CYS A 1 114 ? 9.808 -12.460 -6.797 1.00 81.19 114 CYS A C 1
ATOM 918 O O . CYS A 1 114 ? 8.729 -12.055 -7.228 1.00 81.19 114 CYS A O 1
ATOM 920 N N . ASP A 1 115 ? 10.083 -13.760 -6.684 1.00 84.88 115 ASP A N 1
ATOM 921 C CA . ASP A 1 115 ? 9.146 -14.798 -7.137 1.00 84.88 115 ASP A CA 1
ATOM 922 C C . ASP A 1 115 ? 7.850 -14.826 -6.307 1.00 84.88 115 ASP A C 1
ATOM 924 O O . ASP A 1 115 ? 6.767 -14.851 -6.902 1.00 84.88 115 ASP A O 1
ATOM 928 N N . PRO A 1 116 ? 7.896 -14.736 -4.958 1.00 85.06 116 PRO A N 1
ATOM 929 C CA . PRO A 1 116 ? 6.694 -14.535 -4.154 1.00 85.06 116 PRO A CA 1
ATOM 930 C C . PRO A 1 116 ? 5.882 -13.303 -4.570 1.00 85.06 116 PRO A C 1
ATOM 932 O O . PRO A 1 116 ? 4.662 -13.407 -4.696 1.00 85.06 116 PRO A O 1
ATOM 935 N N . HIS A 1 117 ? 6.532 -12.163 -4.830 1.00 83.06 117 HIS A N 1
ATOM 936 C CA . HIS A 1 117 ? 5.847 -10.936 -5.247 1.00 83.06 117 HIS A CA 1
ATOM 937 C C . HIS A 1 117 ? 5.218 -11.051 -6.644 1.00 83.06 117 HIS A C 1
ATOM 939 O O . HIS A 1 117 ? 4.060 -10.672 -6.814 1.00 83.06 117 HIS A O 1
ATOM 945 N N . ARG A 1 118 ? 5.919 -11.633 -7.627 1.00 86.81 118 ARG A N 1
ATOM 946 C CA . ARG A 1 118 ? 5.361 -11.931 -8.961 1.00 86.81 118 ARG A CA 1
ATOM 947 C C . ARG A 1 118 ? 4.147 -12.852 -8.875 1.00 86.81 118 ARG A C 1
ATOM 949 O O . ARG A 1 118 ? 3.110 -12.594 -9.487 1.00 86.81 118 ARG A O 1
ATOM 956 N N . ASN A 1 119 ? 4.250 -13.919 -8.084 1.00 87.75 119 ASN A N 1
ATOM 957 C CA . ASN A 1 119 ? 3.154 -14.861 -7.862 1.00 87.75 119 ASN A CA 1
ATOM 958 C C . ASN A 1 119 ? 1.963 -14.200 -7.150 1.00 87.75 119 ASN A C 1
ATOM 960 O O . ASN A 1 119 ? 0.817 -14.500 -7.465 1.00 87.75 119 ASN A O 1
ATOM 964 N N . TYR A 1 120 ? 2.217 -13.290 -6.208 1.00 84.94 120 TYR A N 1
ATOM 965 C CA . TYR A 1 120 ? 1.163 -12.522 -5.553 1.00 84.94 120 TYR A CA 1
ATOM 966 C C . TYR A 1 120 ? 0.440 -11.600 -6.548 1.00 84.94 120 TYR A C 1
ATOM 968 O O . TYR A 1 120 ? -0.783 -11.664 -6.662 1.00 84.94 120 TYR A O 1
ATOM 976 N N . PHE A 1 121 ? 1.172 -10.800 -7.330 1.00 83.88 121 PHE A N 1
ATOM 977 C CA . PHE A 1 121 ? 0.559 -9.853 -8.268 1.00 83.88 121 PHE A CA 1
ATOM 978 C C . PHE A 1 121 ? -0.140 -10.519 -9.451 1.00 83.88 121 PHE A C 1
ATOM 980 O O . PHE A 1 121 ? -1.219 -10.078 -9.828 1.00 83.88 121 PHE A O 1
ATOM 987 N N . SER A 1 122 ? 0.410 -11.605 -9.997 1.00 85.50 122 SER A N 1
ATOM 988 C CA . SER A 1 122 ? -0.249 -12.355 -11.080 1.00 85.50 122 SER A CA 1
ATOM 989 C C . SER A 1 122 ? -1.582 -12.979 -10.658 1.00 85.50 122 SER A C 1
ATOM 991 O O . SER A 1 122 ? -2.465 -13.140 -11.496 1.00 85.50 122 SER A O 1
ATOM 993 N N . LYS A 1 123 ? -1.748 -13.304 -9.369 1.00 85.06 123 LYS A N 1
ATOM 994 C CA . LYS A 1 123 ? -3.002 -13.839 -8.823 1.00 85.06 123 LYS A CA 1
ATOM 995 C C . LYS A 1 123 ? -4.011 -12.751 -8.480 1.00 85.06 123 LYS A C 1
ATOM 997 O O . LYS A 1 123 ? -5.174 -12.891 -8.826 1.00 85.06 123 LYS A O 1
ATOM 1002 N N . ILE A 1 124 ? -3.570 -11.694 -7.798 1.00 80.00 124 ILE A N 1
ATOM 1003 C CA . ILE A 1 124 ? -4.472 -10.653 -7.280 1.00 80.00 124 ILE A CA 1
ATOM 1004 C C . ILE A 1 124 ? -4.816 -9.607 -8.346 1.00 80.00 124 ILE A C 1
ATOM 1006 O O . ILE A 1 124 ? -5.931 -9.099 -8.364 1.00 80.00 124 ILE A O 1
ATOM 1010 N N . GLY A 1 125 ? -3.887 -9.289 -9.249 1.00 75.81 125 GLY A N 1
ATOM 1011 C CA . GLY A 1 125 ? -4.047 -8.229 -10.245 1.00 75.81 125 GLY A CA 1
ATOM 1012 C C . GLY A 1 125 ? -5.313 -8.340 -11.111 1.00 75.81 125 GLY A C 1
ATOM 1013 O O . GLY A 1 125 ? -6.063 -7.372 -11.177 1.00 75.81 125 GLY A O 1
ATOM 1014 N N . PRO A 1 126 ? -5.628 -9.508 -11.708 1.00 78.38 126 PRO A N 1
ATOM 1015 C CA . PRO A 1 126 ? -6.836 -9.661 -12.523 1.00 78.38 126 PRO A CA 1
ATOM 1016 C C . PRO A 1 126 ? -8.149 -9.423 -11.758 1.00 78.38 126 PRO A C 1
ATOM 1018 O O . PRO A 1 126 ? -9.100 -8.879 -12.319 1.00 78.38 126 PRO A O 1
ATOM 1021 N N . GLU A 1 127 ? -8.217 -9.816 -10.482 1.00 73.88 127 GLU A N 1
ATOM 1022 C CA . GLU A 1 127 ? -9.380 -9.555 -9.618 1.00 73.88 127 GLU A CA 1
ATOM 1023 C C . GLU A 1 127 ? -9.467 -8.064 -9.256 1.00 73.88 127 GLU A C 1
ATOM 1025 O O . GLU A 1 127 ? -10.542 -7.466 -9.283 1.00 73.88 127 GLU A O 1
ATOM 1030 N N . TRP A 1 128 ? -8.314 -7.443 -8.999 1.00 72.25 128 TRP A N 1
ATOM 1031 C CA . TRP A 1 128 ? -8.171 -6.025 -8.662 1.00 72.25 128 TRP A CA 1
ATOM 1032 C C . TRP A 1 128 ? -8.656 -5.091 -9.785 1.00 72.25 128 TRP A C 1
ATOM 1034 O O . TRP A 1 128 ? -9.253 -4.050 -9.505 1.00 72.25 128 TRP A O 1
ATOM 1044 N N . ASP A 1 129 ? -8.440 -5.479 -11.045 1.00 70.69 129 ASP A N 1
ATOM 1045 C CA . ASP A 1 129 ? -8.840 -4.713 -12.235 1.00 70.69 129 ASP A CA 1
ATOM 1046 C C . ASP A 1 129 ? -10.294 -4.957 -12.674 1.00 70.69 129 ASP A C 1
ATOM 1048 O O . ASP A 1 129 ? -10.806 -4.243 -13.538 1.00 70.69 129 ASP A O 1
ATOM 1052 N N . SER A 1 130 ? -10.972 -5.963 -12.109 1.00 75.19 130 SER A N 1
ATOM 1053 C CA . SER A 1 130 ? -12.317 -6.373 -12.536 1.00 75.19 130 SER A CA 1
ATOM 1054 C C . SER A 1 130 ? -13.410 -6.201 -11.479 1.00 75.19 130 SER A C 1
ATOM 1056 O O . SER A 1 130 ? -14.584 -6.144 -11.851 1.00 75.19 130 SER A O 1
ATOM 1058 N N . ASP A 1 131 ? -13.072 -6.077 -10.189 1.00 76.06 131 ASP A N 1
ATOM 1059 C CA . ASP A 1 131 ? -14.067 -5.890 -9.126 1.00 76.06 131 ASP A CA 1
ATOM 1060 C C . ASP A 1 131 ? -14.457 -4.405 -8.954 1.00 76.06 131 ASP A C 1
ATOM 1062 O O . ASP A 1 131 ? -13.649 -3.601 -8.474 1.00 76.06 131 ASP A O 1
ATOM 1066 N N . PRO A 1 132 ? -15.712 -4.015 -9.259 1.00 66.19 132 PRO A N 1
ATOM 1067 C CA . PRO A 1 132 ? -16.173 -2.632 -9.131 1.00 66.19 132 PRO A CA 1
ATOM 1068 C C . PRO A 1 132 ? -16.097 -2.092 -7.695 1.00 66.19 132 PRO A C 1
ATOM 1070 O O . PRO A 1 132 ? -15.854 -0.904 -7.503 1.00 66.19 132 PRO A O 1
ATOM 1073 N N . ASN A 1 133 ? -16.225 -2.945 -6.673 1.00 67.38 133 ASN A N 1
ATOM 1074 C CA . ASN A 1 133 ? -16.128 -2.515 -5.275 1.00 67.38 133 ASN A CA 1
ATOM 1075 C C . ASN A 1 133 ? -14.689 -2.188 -4.862 1.00 67.38 133 ASN A C 1
ATOM 1077 O O . ASN A 1 133 ? -14.483 -1.481 -3.874 1.00 67.38 133 ASN A O 1
ATOM 1081 N N . ILE A 1 134 ? -13.702 -2.723 -5.585 1.00 66.38 134 ILE A N 1
ATOM 1082 C CA . ILE A 1 134 ? -12.287 -2.414 -5.383 1.00 66.38 134 ILE A CA 1
ATOM 1083 C C . ILE A 1 134 ? -11.899 -1.217 -6.264 1.00 66.38 134 ILE A C 1
ATOM 1085 O O . ILE A 1 134 ? -11.217 -0.314 -5.778 1.00 66.38 134 ILE A O 1
ATOM 1089 N N . ILE A 1 135 ? -12.431 -1.143 -7.492 1.00 63.09 135 ILE A N 1
ATOM 1090 C CA . ILE A 1 135 ? -12.242 -0.015 -8.418 1.00 63.09 135 ILE A CA 1
ATOM 1091 C C . ILE A 1 135 ? -12.695 1.315 -7.812 1.00 63.09 135 ILE A C 1
ATOM 1093 O O . ILE A 1 135 ? -11.965 2.301 -7.885 1.00 63.09 135 ILE A O 1
ATOM 1097 N N . ASP A 1 136 ? -13.842 1.343 -7.134 1.00 61.31 136 ASP A N 1
ATOM 1098 C CA . ASP A 1 136 ? -14.359 2.562 -6.498 1.00 61.31 136 ASP A CA 1
ATOM 1099 C C . ASP A 1 136 ? -13.487 3.058 -5.322 1.00 61.31 136 ASP A C 1
ATOM 1101 O O . ASP A 1 136 ? -13.633 4.191 -4.851 1.00 61.31 136 ASP A O 1
ATOM 1105 N N . LEU A 1 137 ? -12.550 2.235 -4.836 1.00 57.31 137 LEU A N 1
ATOM 1106 C CA . LEU A 1 137 ? -11.579 2.601 -3.800 1.00 57.31 137 LEU A CA 1
ATOM 1107 C C . LEU A 1 137 ? -10.273 3.172 -4.386 1.00 57.31 137 LEU A C 1
ATOM 1109 O O . LEU A 1 137 ? -9.375 3.552 -3.611 1.00 57.31 137 LEU A O 1
ATOM 1113 N N . TYR A 1 138 ? -10.174 3.319 -5.714 1.00 55.34 138 TYR A N 1
ATOM 1114 C CA . TYR A 1 138 ? -9.041 3.921 -6.442 1.00 55.34 138 TYR A CA 1
ATOM 1115 C C . TYR A 1 138 ? -9.156 5.433 -6.598 1.00 55.34 138 TYR A C 1
ATOM 1117 O O . TYR A 1 138 ? -10.264 5.959 -6.851 1.00 55.34 138 TYR A O 1
#

Foldseek 3Di:
DVLLLVLLVLLVPDLDQDDDPDDDDPVSVVVVVVSSLVSNLVSNLSSLVSDPVLVPDDPVVNVVCSVVCSVVVVLLVQLVQADLVQQWGWDDNDPPDTDTGHLCVVCVVPVVVSVVSNVVCVVVNVVCVPDVVNVVSD

Sequence (138 aa):
MQELLVAVNCIREPIGSTVTSEMSDVTEYKTTLVIRFSQKIQNFIKMAKNLDSFKTLCGNDRLALIKYGCVENLCMRSLQYYDLTHEYWTIYAGNDTSIRVKMDFFATCEPFLCDPHRNYFSKIGPEWDSDPNIIDLY

Radius of gyration: 16.23 Å; chains: 1; bounding box: 42×33×41 Å

InterPro domains:
  IPR035500 Nuclear hormone receptor-like domain superfamily [G3DSA:1.10.565.10] (1-138)
  IPR035500 Nuclear hormone receptor-like domain superfamily [SSF48508] (27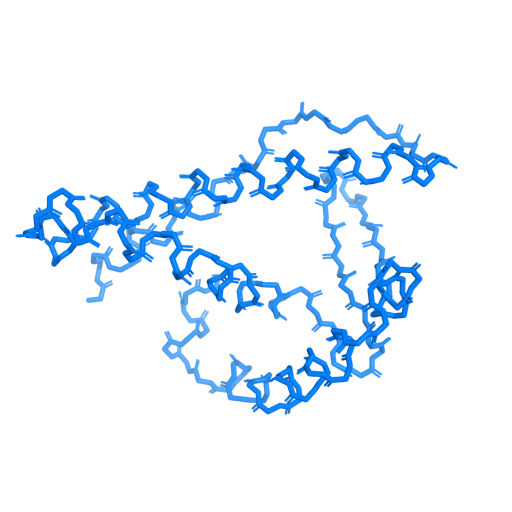-119)